Protein AF-A0A958RLT4-F1 (afdb_monomer_lite)

Foldseek 3Di:
DDPVVVVVVVVVVVVVVVVVVVPDDDPDFAAADADDVVLVVLVVVLVVCVVVVVLVVSLVSLVVSCVVRVRHPVVLVSLCSQLVSCVVVLVLVSNLVSLVSQVPDSYDDPCNVVSVVSNVVSVCSVPDDD

Sequence (130 aa):
MTLKGRLAIFTLICAVFALVASCTIAPKKKQPVKAAPSVQDSLAKVQIDIAAGAHDRAVGKLKKIVGDHPDTDVADDAYMMMGQIYFQKRDFRNSYESYMSVVNSDVFSPREADALLGAAKSLARTGSYD

Secondary structure (DSSP, 8-state):
--HHHHHHHHHHHHHHHHHHGGG-----PBPPBPPPHHHHHHHHHHHHHHHTT-HHHHHHHHHHHHHH-TTBHHHHHHHHHHHHHHHHTT-HHHHHHHHHHHHH-SB--TTHHHHHHHHHHHHHHHH---

Radius of gyration: 22.74 Å; chains: 1; bounding box: 47×35×72 Å

pLDDT: mean 85.42, std 16.89, range [41.03, 98.56]

Structure (mmCIF, N/CA/C/O backbone):
data_AF-A0A958RLT4-F1
#
_entry.id   AF-A0A958RLT4-F1
#
loop_
_atom_site.group_PDB
_atom_site.id
_atom_site.type_symbol
_atom_site.label_atom_id
_atom_site.label_alt_id
_atom_site.label_comp_id
_atom_site.label_asym_id
_atom_site.label_entity_id
_atom_site.label_seq_id
_atom_site.pdbx_PDB_ins_code
_atom_site.Cartn_x
_atom_site.Cartn_y
_atom_site.Cartn_z
_atom_site.occupancy
_atom_site.B_iso_or_equiv
_atom_site.auth_seq_id
_atom_site.auth_comp_id
_atom_site.auth_asym_id
_atom_site.auth_atom_id
_atom_site.pdbx_PDB_model_num
ATOM 1 N N . MET A 1 1 ? 26.459 -17.320 58.414 1.00 50.25 1 MET A N 1
ATOM 2 C CA . MET A 1 1 ? 25.558 -16.813 57.350 1.00 50.25 1 MET A CA 1
ATOM 3 C C . MET A 1 1 ? 24.421 -17.809 57.168 1.00 50.25 1 MET A C 1
ATOM 5 O O . MET A 1 1 ? 24.682 -18.967 56.877 1.00 50.25 1 MET A O 1
ATOM 9 N N . THR A 1 2 ? 23.190 -17.405 57.476 1.00 47.00 2 THR A N 1
ATOM 10 C CA . THR A 1 2 ? 22.047 -18.298 57.723 1.00 47.00 2 THR A CA 1
ATOM 11 C C . THR A 1 2 ? 21.448 -18.876 56.431 1.00 47.00 2 THR A C 1
ATOM 13 O O . THR A 1 2 ? 21.146 -18.155 55.483 1.00 47.00 2 THR A O 1
ATOM 16 N N . LEU A 1 3 ? 21.238 -20.199 56.416 1.00 51.91 3 LEU A N 1
ATOM 17 C CA . LEU A 1 3 ? 20.709 -21.005 55.300 1.00 51.91 3 LEU A CA 1
ATOM 18 C C . LEU A 1 3 ? 19.366 -20.479 54.738 1.00 51.91 3 LEU A C 1
ATOM 20 O O . LEU A 1 3 ? 19.101 -20.595 53.544 1.00 51.91 3 LEU A O 1
ATOM 24 N N . LYS A 1 4 ? 18.561 -19.815 55.583 1.00 53.56 4 LYS A N 1
ATOM 25 C CA . LYS A 1 4 ? 17.278 -19.179 55.223 1.00 53.56 4 LYS A CA 1
ATOM 26 C C . LYS A 1 4 ? 17.423 -17.998 54.250 1.00 53.56 4 LYS A C 1
ATOM 28 O O . LYS A 1 4 ? 16.549 -17.804 53.413 1.00 53.56 4 LYS A O 1
ATOM 33 N N . GLY A 1 5 ? 18.526 -17.245 54.310 1.00 53.88 5 GLY A N 1
ATOM 34 C CA . GLY A 1 5 ? 18.757 -16.103 53.414 1.00 53.88 5 GLY A CA 1
ATOM 35 C C . GLY A 1 5 ? 19.065 -16.523 51.974 1.00 53.88 5 GLY A C 1
ATOM 36 O O . GLY A 1 5 ? 18.617 -15.880 51.033 1.00 53.88 5 GLY A O 1
ATOM 37 N N . ARG A 1 6 ? 19.764 -17.651 51.787 1.00 56.69 6 ARG A N 1
ATOM 38 C CA . ARG A 1 6 ? 20.082 -18.195 50.454 1.00 56.69 6 ARG A CA 1
ATOM 39 C C . ARG A 1 6 ? 18.850 -18.761 49.745 1.00 56.69 6 ARG A C 1
ATOM 41 O O . ARG A 1 6 ? 18.725 -18.584 48.541 1.00 56.69 6 ARG A O 1
ATOM 48 N N . LEU A 1 7 ? 17.929 -19.376 50.490 1.00 56.50 7 LEU A N 1
ATOM 49 C CA . LEU A 1 7 ? 16.687 -19.923 49.936 1.00 56.50 7 LEU A CA 1
ATOM 50 C C . LEU A 1 7 ? 15.737 -18.810 49.461 1.00 56.50 7 LEU A C 1
ATOM 52 O O . LEU A 1 7 ? 15.198 -18.908 48.365 1.00 56.50 7 LEU A O 1
ATOM 56 N N . ALA A 1 8 ? 15.616 -17.720 50.232 1.00 58.09 8 ALA A N 1
ATOM 57 C CA . ALA A 1 8 ? 14.804 -16.556 49.865 1.00 58.09 8 ALA A CA 1
ATOM 58 C C . ALA A 1 8 ? 15.336 -15.824 48.615 1.00 58.09 8 ALA A C 1
ATOM 60 O O . ALA A 1 8 ? 14.560 -15.405 47.757 1.00 58.09 8 ALA A O 1
ATOM 61 N N . ILE A 1 9 ? 16.663 -15.716 48.478 1.00 59.69 9 ILE A N 1
ATOM 62 C CA . ILE A 1 9 ? 17.311 -15.111 47.303 1.00 59.69 9 ILE A CA 1
ATOM 63 C C . ILE A 1 9 ? 17.096 -15.979 46.053 1.00 59.69 9 ILE A C 1
ATOM 65 O O . ILE A 1 9 ? 16.766 -15.450 44.995 1.00 59.69 9 ILE A O 1
ATOM 69 N N . PHE A 1 10 ? 17.195 -17.308 46.169 1.00 59.50 10 PHE A N 1
ATOM 70 C CA . PHE A 1 10 ? 16.918 -18.223 45.055 1.00 59.50 10 PHE A CA 1
ATOM 71 C C . PHE A 1 10 ? 15.453 -18.177 44.599 1.00 59.50 10 PHE A C 1
ATOM 73 O O . PHE A 1 10 ? 15.189 -18.148 43.398 1.00 59.50 10 PHE A O 1
ATOM 80 N N . THR A 1 11 ? 14.495 -18.102 45.529 1.00 60.53 11 THR A N 1
ATOM 81 C CA . THR A 1 11 ? 13.070 -17.974 45.178 1.00 60.53 11 THR A CA 1
ATOM 82 C C . THR A 1 11 ? 12.750 -16.649 44.486 1.00 60.53 11 THR A C 1
ATOM 84 O O . THR A 1 11 ? 11.928 -16.620 43.574 1.00 60.53 11 THR A O 1
ATOM 87 N N . LEU A 1 12 ? 13.429 -15.563 44.868 1.00 58.66 12 LEU A N 1
ATOM 88 C CA . LEU A 1 12 ? 13.226 -14.242 44.271 1.00 58.66 12 LEU A CA 1
ATOM 89 C C . LEU A 1 12 ? 13.830 -14.162 42.857 1.00 58.66 12 LEU A C 1
ATOM 91 O O . LEU A 1 12 ? 13.221 -13.585 41.963 1.00 58.66 12 LEU A O 1
ATOM 95 N N . ILE A 1 13 ? 14.968 -14.823 42.619 1.00 60.38 13 ILE A N 1
ATOM 96 C CA . ILE A 1 13 ? 15.590 -14.935 41.289 1.00 60.38 13 ILE A CA 1
ATOM 97 C C . ILE A 1 13 ? 14.727 -15.778 40.335 1.00 60.38 13 ILE A C 1
ATOM 99 O O . ILE A 1 13 ? 14.517 -15.371 39.194 1.00 60.38 13 ILE A O 1
ATOM 103 N N . CYS A 1 14 ? 14.159 -16.901 40.791 1.00 56.12 14 CYS A N 1
ATOM 104 C CA . CYS A 1 14 ? 13.246 -17.711 39.973 1.00 56.12 14 CYS A CA 1
ATOM 105 C C . CYS A 1 14 ? 11.949 -16.965 39.611 1.00 56.12 14 CYS A C 1
ATOM 107 O O . CYS A 1 14 ? 11.471 -17.084 38.485 1.00 56.12 14 CYS A O 1
ATOM 109 N N . ALA A 1 15 ? 11.397 -16.167 40.533 1.00 57.62 15 ALA A N 1
ATOM 110 C CA . ALA A 1 15 ? 10.202 -15.360 40.277 1.00 57.62 15 ALA A CA 1
ATOM 111 C C . ALA A 1 15 ? 10.460 -14.236 39.258 1.00 57.62 15 ALA A C 1
ATOM 113 O O . ALA A 1 15 ? 9.612 -13.961 38.411 1.00 57.62 15 ALA A O 1
ATOM 114 N N . VAL A 1 16 ? 11.652 -13.630 39.283 1.00 57.19 16 VAL A N 1
ATOM 115 C CA . VAL A 1 16 ? 12.068 -12.645 38.272 1.00 57.19 16 VAL A CA 1
ATOM 116 C C . VAL A 1 16 ? 12.296 -13.316 36.913 1.00 57.19 16 VAL A C 1
ATOM 118 O O . VAL A 1 16 ? 11.869 -12.776 35.898 1.00 57.19 16 VAL A O 1
ATOM 121 N N . PHE A 1 17 ? 12.878 -14.520 36.873 1.00 56.50 17 PHE A N 1
ATOM 122 C CA . PHE A 1 17 ? 13.093 -15.275 35.629 1.00 56.50 17 PHE A CA 1
ATOM 123 C C . PHE A 1 17 ? 11.777 -15.733 34.966 1.00 56.50 17 PHE A C 1
ATOM 125 O O . PHE A 1 17 ? 11.690 -15.812 33.743 1.00 56.50 17 PHE A O 1
ATOM 132 N N . ALA A 1 18 ? 10.729 -15.973 35.760 1.00 55.81 18 ALA A N 1
ATOM 133 C CA . ALA A 1 18 ? 9.393 -16.298 35.257 1.00 55.81 18 ALA A CA 1
ATOM 134 C C . ALA A 1 18 ? 8.674 -15.092 34.615 1.00 55.81 18 ALA A C 1
ATOM 136 O O . ALA A 1 18 ? 7.877 -15.278 33.699 1.00 55.81 18 ALA A O 1
ATOM 137 N N . LEU A 1 19 ? 8.973 -13.859 35.043 1.00 53.91 19 LEU A N 1
ATOM 138 C CA . LEU A 1 19 ? 8.368 -12.637 34.490 1.00 53.91 19 LEU A CA 1
ATOM 139 C C . LEU A 1 19 ? 8.951 -12.232 33.125 1.00 53.91 19 LEU A C 1
ATOM 141 O O . LEU A 1 19 ? 8.231 -11.676 32.300 1.00 53.91 19 LEU A O 1
ATOM 145 N N . VAL A 1 20 ? 10.223 -12.541 32.849 1.00 55.78 20 VAL A N 1
ATOM 146 C CA . VAL A 1 20 ? 10.859 -12.271 31.538 1.00 55.78 20 VAL A CA 1
ATOM 147 C C . VAL A 1 20 ? 10.511 -13.306 30.458 1.00 55.78 20 VAL A C 1
ATOM 149 O O . VAL A 1 20 ? 10.736 -13.048 29.277 1.00 55.78 20 VAL A O 1
ATOM 152 N N . ALA A 1 21 ? 9.927 -14.451 30.826 1.00 51.38 21 ALA A N 1
ATOM 153 C CA . ALA A 1 21 ? 9.555 -15.512 29.884 1.00 51.38 21 ALA A CA 1
ATOM 154 C C . A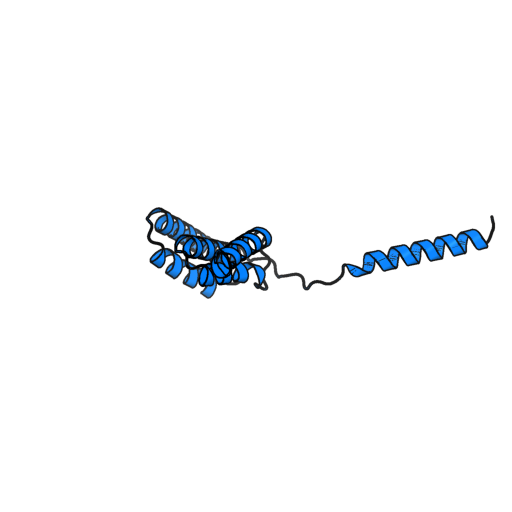LA A 1 21 ? 8.267 -15.217 29.082 1.00 51.38 21 ALA A C 1
ATOM 156 O O . ALA A 1 21 ? 8.028 -15.847 28.052 1.00 51.38 21 ALA A O 1
ATOM 157 N N . SER A 1 22 ? 7.458 -14.237 29.503 1.00 51.12 22 SER A N 1
ATOM 158 C CA . SER A 1 22 ? 6.172 -13.907 28.862 1.00 51.12 22 SER A CA 1
ATOM 159 C C . SER A 1 22 ? 6.285 -13.146 27.531 1.00 51.12 22 SER A C 1
ATOM 161 O O . SER A 1 22 ? 5.266 -12.888 26.898 1.00 51.12 22 SER A O 1
ATOM 163 N N . CYS A 1 23 ? 7.493 -12.806 27.068 1.00 49.06 23 CYS A N 1
ATOM 164 C CA . CYS A 1 23 ? 7.703 -12.082 25.804 1.00 49.06 23 CYS A CA 1
ATOM 165 C C . CYS A 1 23 ? 8.196 -12.967 24.641 1.00 49.06 23 CYS A C 1
ATOM 167 O O . CYS A 1 23 ? 8.780 -12.461 23.684 1.00 49.06 23 CYS A O 1
ATOM 169 N N . THR A 1 24 ? 8.001 -14.286 24.691 1.00 62.16 24 THR A N 1
ATOM 170 C CA . THR A 1 24 ? 8.511 -15.211 23.660 1.00 62.16 24 THR A CA 1
ATOM 171 C C . THR A 1 24 ? 7.358 -16.133 23.245 1.00 62.16 24 THR A C 1
ATOM 173 O O . THR A 1 24 ? 6.788 -16.792 24.098 1.00 62.16 24 THR A O 1
ATOM 176 N N . ILE A 1 25 ? 6.854 -16.196 22.010 1.00 57.12 25 ILE A N 1
ATOM 177 C CA . ILE A 1 25 ? 7.478 -16.192 20.684 1.00 57.12 25 ILE A CA 1
ATOM 178 C C . ILE A 1 25 ? 6.434 -15.629 19.697 1.00 57.12 25 ILE A C 1
ATOM 180 O O . ILE A 1 25 ? 5.471 -16.317 19.366 1.00 57.12 25 ILE A O 1
ATOM 184 N N . ALA A 1 26 ? 6.594 -14.396 19.211 1.00 60.72 26 ALA A N 1
ATOM 185 C CA . ALA A 1 26 ? 5.918 -14.007 17.972 1.00 60.72 26 ALA A CA 1
ATOM 186 C C . ALA A 1 26 ? 6.656 -14.690 16.803 1.00 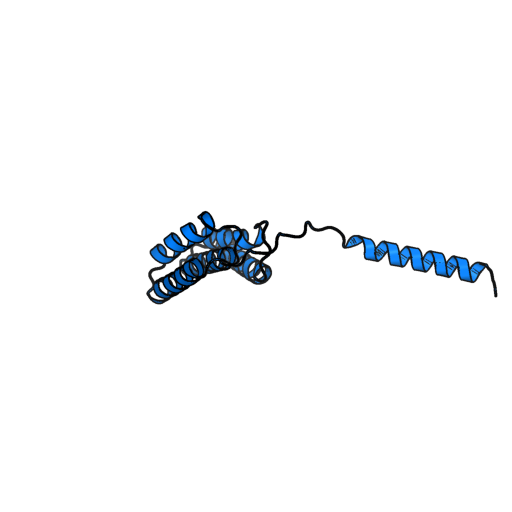60.72 26 ALA A C 1
ATOM 188 O O . ALA A 1 26 ? 7.895 -14.712 16.827 1.00 60.72 26 ALA A O 1
ATOM 189 N N . PRO A 1 27 ? 5.964 -15.262 15.798 1.00 64.81 27 PRO A N 1
ATOM 190 C CA . PRO A 1 27 ? 6.640 -15.776 14.612 1.00 64.81 27 PRO A CA 1
ATOM 191 C C . PRO A 1 27 ? 7.432 -14.628 13.975 1.00 64.81 27 PRO A C 1
ATOM 193 O O . PRO A 1 27 ? 6.870 -13.599 13.604 1.00 64.81 27 PRO A O 1
ATOM 196 N N . LYS A 1 28 ? 8.762 -14.764 13.905 1.00 73.12 28 LYS A N 1
ATOM 197 C CA . LYS A 1 28 ? 9.616 -13.751 13.278 1.00 73.12 28 LYS A CA 1
ATOM 198 C C . LYS A 1 28 ? 9.337 -13.759 11.774 1.00 73.12 28 LYS A C 1
ATOM 200 O O . LYS A 1 28 ? 9.606 -14.764 11.118 1.00 73.12 28 LYS A O 1
ATOM 205 N N . LYS A 1 29 ? 8.805 -12.653 11.248 1.00 86.75 29 LYS A N 1
ATOM 206 C CA . LYS A 1 29 ? 8.616 -12.437 9.807 1.00 86.75 29 LYS A CA 1
ATOM 207 C C . LYS A 1 29 ? 9.934 -12.602 9.042 1.00 86.75 29 LYS A C 1
ATOM 209 O O . LYS A 1 29 ? 11.014 -12.350 9.585 1.00 86.75 29 LYS A O 1
ATOM 214 N N . LYS A 1 30 ? 9.845 -13.028 7.781 1.00 89.44 30 LYS A N 1
ATOM 215 C CA . LYS A 1 30 ? 11.004 -13.184 6.890 1.00 89.44 30 LYS A CA 1
ATOM 216 C C . LYS A 1 30 ? 11.603 -11.816 6.574 1.00 89.44 30 LYS A C 1
ATOM 218 O O . LYS A 1 30 ? 10.874 -10.841 6.457 1.00 89.44 30 LYS A O 1
ATOM 223 N N . GLN A 1 31 ? 12.920 -11.737 6.420 1.00 88.69 31 GLN A N 1
ATOM 224 C CA . GLN A 1 31 ? 13.555 -10.496 5.970 1.00 88.69 31 GLN A CA 1
ATOM 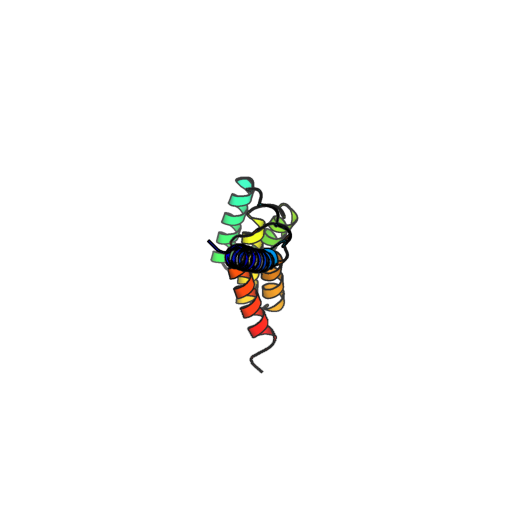225 C C . GLN A 1 31 ? 13.242 -10.256 4.483 1.00 88.69 31 GLN A C 1
ATOM 227 O O . GLN A 1 31 ? 13.222 -11.232 3.727 1.00 88.69 31 GLN A O 1
ATOM 232 N N . PRO A 1 32 ? 13.013 -9.002 4.059 1.00 88.69 32 PRO A N 1
ATOM 233 C CA . PRO A 1 32 ? 12.743 -8.687 2.663 1.00 88.69 32 PRO A CA 1
ATOM 234 C C . PRO A 1 32 ? 13.977 -8.935 1.795 1.00 88.69 32 PRO A C 1
ATOM 236 O O . PRO A 1 32 ? 15.109 -8.619 2.177 1.00 88.69 32 PRO A O 1
ATOM 239 N N . VAL A 1 33 ? 13.758 -9.486 0.602 1.00 90.56 33 VAL A N 1
ATOM 240 C CA . VAL A 1 33 ? 14.808 -9.626 -0.411 1.00 90.56 33 VAL A CA 1
ATOM 241 C C . VAL A 1 33 ? 14.960 -8.295 -1.139 1.00 90.56 33 VAL A C 1
ATOM 243 O O . VAL A 1 33 ? 13.982 -7.708 -1.589 1.00 90.56 33 VAL A O 1
ATOM 246 N N . LYS A 1 34 ? 16.189 -7.801 -1.295 1.00 89.50 34 LYS A N 1
ATOM 247 C CA . LYS A 1 34 ? 16.411 -6.587 -2.084 1.00 89.50 34 LYS A CA 1
ATOM 248 C C . LYS A 1 34 ? 16.028 -6.842 -3.542 1.00 89.50 34 LYS A C 1
ATOM 250 O O . LYS A 1 34 ? 16.595 -7.734 -4.176 1.00 89.50 34 LYS A O 1
ATOM 255 N N . ALA A 1 35 ? 15.093 -6.065 -4.076 1.00 88.19 35 ALA A N 1
ATOM 256 C CA . ALA A 1 35 ? 14.652 -6.211 -5.452 1.00 88.19 35 ALA A CA 1
ATOM 257 C C . ALA A 1 35 ? 15.780 -5.897 -6.447 1.00 88.19 35 ALA A C 1
ATOM 259 O O . ALA A 1 35 ? 16.687 -5.104 -6.174 1.00 88.19 35 ALA A O 1
ATOM 260 N N . ALA A 1 36 ? 15.708 -6.499 -7.638 1.00 89.31 36 ALA A N 1
ATOM 261 C CA . ALA A 1 36 ? 16.640 -6.186 -8.715 1.00 89.31 36 ALA A CA 1
ATOM 262 C C . ALA A 1 36 ? 16.558 -4.689 -9.092 1.00 89.31 36 ALA A C 1
ATOM 264 O O . ALA A 1 36 ? 15.462 -4.118 -9.057 1.00 89.31 36 ALA A O 1
ATOM 265 N N . PRO A 1 37 ? 17.666 -4.053 -9.526 1.00 88.25 37 PRO A N 1
ATOM 266 C CA . PRO A 1 37 ? 17.670 -2.632 -9.888 1.00 88.25 37 PRO A CA 1
ATOM 267 C C . PRO A 1 37 ? 16.580 -2.248 -10.901 1.00 88.25 37 PRO A C 1
ATOM 269 O O . PRO A 1 37 ? 15.938 -1.214 -10.761 1.00 88.25 37 PRO A O 1
ATOM 272 N N . SER A 1 38 ? 16.267 -3.133 -11.853 1.00 87.31 38 SER A N 1
ATOM 273 C CA . SER A 1 38 ? 15.199 -2.926 -12.842 1.00 87.31 38 SER A CA 1
ATOM 274 C C . SER A 1 38 ? 13.799 -2.762 -12.231 1.00 87.31 38 SER A C 1
ATOM 276 O O . SER A 1 38 ? 12.931 -2.095 -12.801 1.00 87.31 38 SER A O 1
ATOM 278 N N . VAL A 1 39 ? 13.550 -3.384 -11.076 1.00 89.44 39 VAL A N 1
ATOM 279 C CA . VAL A 1 39 ? 12.281 -3.269 -10.346 1.00 89.44 39 VAL A CA 1
ATOM 280 C C . VAL A 1 39 ? 12.249 -1.959 -9.558 1.00 89.44 39 VAL A C 1
ATOM 282 O O . VAL A 1 39 ? 11.235 -1.260 -9.569 1.00 89.44 39 VAL A O 1
ATOM 285 N N . GLN A 1 40 ? 13.378 -1.560 -8.969 1.00 87.81 40 GLN A N 1
ATOM 286 C CA . GLN A 1 40 ? 13.526 -0.254 -8.317 1.00 87.81 40 GLN A CA 1
ATOM 287 C C . GLN A 1 40 ? 13.327 0.899 -9.321 1.00 87.81 40 GLN A C 1
ATOM 289 O O . GLN A 1 40 ? 12.588 1.845 -9.043 1.00 87.81 40 GLN A O 1
ATOM 294 N N . ASP A 1 41 ? 13.853 0.770 -10.544 1.00 89.56 41 ASP A N 1
ATOM 295 C CA . ASP A 1 41 ? 13.604 1.714 -11.647 1.00 89.56 41 ASP A CA 1
ATOM 296 C C . ASP A 1 41 ? 12.117 1.794 -12.023 1.00 89.56 41 ASP A C 1
ATOM 298 O O . ASP A 1 41 ? 11.602 2.838 -12.441 1.00 89.56 41 ASP A O 1
ATOM 302 N N . SER A 1 42 ? 11.397 0.680 -11.882 1.00 90.56 42 SER A N 1
ATOM 303 C CA . SER A 1 42 ? 9.959 0.637 -12.135 1.00 90.56 42 SER A CA 1
ATOM 304 C C . SER A 1 42 ? 9.185 1.434 -11.082 1.00 90.56 42 SER A C 1
ATOM 306 O O . SER A 1 42 ? 8.258 2.154 -11.457 1.00 90.56 42 SER A O 1
ATOM 308 N N . LEU A 1 43 ? 9.604 1.414 -9.810 1.00 90.44 43 LEU A N 1
ATOM 309 C CA . LEU A 1 43 ? 9.049 2.298 -8.776 1.00 90.44 43 LEU A CA 1
ATOM 310 C C . LEU A 1 43 ? 9.327 3.779 -9.058 1.00 90.44 43 LEU A C 1
ATOM 312 O O . LEU A 1 43 ? 8.423 4.601 -8.901 1.00 90.44 43 LEU A O 1
ATOM 316 N N . ALA A 1 44 ? 10.519 4.134 -9.546 1.00 91.25 44 ALA A N 1
ATOM 317 C CA . ALA A 1 44 ? 10.819 5.518 -9.923 1.00 91.25 44 ALA A CA 1
ATOM 318 C C . ALA A 1 44 ? 9.847 6.033 -11.004 1.00 91.25 44 ALA A C 1
ATOM 320 O O . ALA A 1 44 ? 9.311 7.137 -10.905 1.00 91.25 44 ALA A O 1
ATOM 321 N N . LYS A 1 45 ? 9.517 5.200 -12.000 1.00 92.75 45 LYS A N 1
ATOM 322 C CA . LYS A 1 45 ? 8.496 5.532 -13.013 1.00 92.75 45 LYS A CA 1
ATOM 323 C C . LYS A 1 45 ? 7.100 5.700 -12.412 1.00 92.75 45 LYS A C 1
ATOM 325 O O . LYS A 1 45 ? 6.339 6.539 -12.889 1.00 92.75 45 LYS A O 1
ATOM 330 N N . VAL A 1 46 ? 6.747 4.916 -11.392 1.00 95.56 46 VAL A N 1
ATOM 331 C CA . VAL A 1 46 ? 5.471 5.081 -10.679 1.00 95.56 46 VAL A CA 1
ATOM 332 C C . VAL A 1 46 ? 5.420 6.432 -9.970 1.00 95.56 46 VAL A C 1
ATOM 334 O O . VAL A 1 46 ? 4.399 7.108 -10.046 1.00 95.56 46 VAL A O 1
ATOM 337 N N . GLN A 1 47 ? 6.504 6.860 -9.324 1.00 93.19 47 GLN A N 1
ATOM 338 C CA . GLN A 1 47 ? 6.554 8.167 -8.658 1.00 93.19 47 GLN A CA 1
ATOM 339 C C . GLN A 1 47 ? 6.331 9.321 -9.645 1.00 93.19 47 GLN A C 1
ATOM 341 O O . GLN A 1 47 ? 5.624 10.272 -9.319 1.00 93.19 47 GLN A O 1
ATOM 346 N N . ILE A 1 48 ? 6.850 9.203 -10.873 1.00 94.69 48 ILE A N 1
ATOM 347 C CA . ILE A 1 48 ? 6.583 10.164 -11.955 1.00 94.69 48 ILE A CA 1
ATOM 348 C C . ILE A 1 48 ? 5.093 10.180 -12.320 1.00 94.69 48 ILE A C 1
ATOM 350 O O . ILE A 1 48 ? 4.508 11.254 -12.440 1.00 94.69 48 ILE A O 1
ATOM 354 N N . ASP A 1 49 ? 4.454 9.011 -12.459 1.00 94.31 49 ASP A N 1
ATOM 355 C CA . ASP A 1 49 ? 3.009 8.941 -12.720 1.00 94.31 49 ASP A CA 1
ATOM 356 C C . ASP A 1 49 ? 2.191 9.570 -11.581 1.00 94.31 49 ASP A C 1
ATOM 358 O O . ASP A 1 49 ? 1.223 10.277 -11.853 1.00 94.31 49 ASP A O 1
ATOM 362 N N . ILE A 1 50 ? 2.582 9.361 -10.319 1.00 95.06 50 ILE A N 1
ATOM 363 C CA . ILE A 1 50 ? 1.927 9.986 -9.159 1.00 95.06 50 ILE A CA 1
ATOM 364 C C . ILE A 1 50 ? 2.089 11.507 -9.206 1.00 95.06 50 ILE A C 1
ATOM 366 O O . ILE A 1 50 ? 1.103 12.224 -9.063 1.00 95.06 50 ILE A O 1
ATOM 370 N N . ALA A 1 51 ? 3.301 12.007 -9.459 1.00 94.38 51 ALA A N 1
ATOM 371 C CA . ALA A 1 51 ? 3.563 13.442 -9.575 1.00 94.38 51 ALA A CA 1
ATOM 372 C C . ALA A 1 51 ? 2.780 14.088 -10.733 1.00 94.38 51 ALA A C 1
ATOM 374 O O . ALA A 1 51 ? 2.362 15.239 -10.635 1.00 94.38 51 ALA A O 1
ATOM 375 N N . ALA A 1 52 ? 2.532 13.334 -11.806 1.00 94.56 52 ALA A N 1
ATOM 376 C CA . ALA A 1 52 ? 1.700 13.746 -12.933 1.00 94.56 52 ALA A CA 1
ATOM 377 C C . ALA A 1 52 ? 0.182 13.596 -12.682 1.00 94.56 52 ALA A C 1
ATOM 379 O O . ALA A 1 52 ? -0.610 13.835 -13.593 1.00 94.56 52 ALA A O 1
ATOM 380 N N . GLY A 1 53 ? -0.245 13.157 -11.490 1.00 94.12 53 GLY A N 1
ATOM 381 C CA . GLY A 1 53 ? -1.653 12.923 -11.144 1.00 94.12 53 GLY A CA 1
ATOM 382 C C . GLY A 1 53 ? -2.270 11.682 -11.800 1.00 94.12 53 GLY A C 1
ATOM 383 O O . GLY A 1 53 ? -3.474 11.446 -11.699 1.00 94.12 53 GLY A O 1
ATOM 384 N N . ALA A 1 54 ? -1.467 10.847 -12.460 1.00 95.44 54 ALA A N 1
ATOM 385 C CA . ALA A 1 54 ? -1.906 9.643 -13.153 1.00 95.44 54 ALA A CA 1
ATOM 386 C C . ALA A 1 54 ? -2.077 8.451 -12.198 1.00 95.44 54 ALA A C 1
ATOM 388 O O . ALA A 1 54 ? -1.497 7.377 -12.383 1.00 95.44 54 ALA A O 1
ATOM 389 N N . HIS A 1 55 ? -2.904 8.647 -11.174 1.00 95.12 55 HIS A N 1
ATOM 390 C CA . HIS A 1 55 ? -3.085 7.725 -10.056 1.00 95.12 55 HIS A CA 1
ATOM 391 C C . HIS A 1 55 ? -3.523 6.320 -10.489 1.00 95.12 55 HIS A C 1
ATOM 393 O O . HIS A 1 55 ? -3.006 5.337 -9.968 1.00 95.12 55 HIS A O 1
ATOM 399 N N . ASP A 1 56 ? -4.408 6.195 -11.479 1.00 95.25 56 ASP A N 1
ATOM 400 C CA . ASP A 1 56 ? -4.891 4.879 -11.922 1.00 95.25 56 ASP A CA 1
ATOM 401 C C . ASP A 1 56 ? -3.801 4.076 -12.645 1.00 95.25 56 ASP A C 1
ATOM 403 O O . ASP A 1 56 ? -3.660 2.870 -12.427 1.00 95.25 56 ASP A O 1
ATOM 407 N N . ARG A 1 57 ? -2.964 4.750 -13.448 1.00 96.00 57 ARG A N 1
ATOM 408 C CA . ARG A 1 57 ? -1.798 4.116 -14.083 1.00 96.00 57 ARG A CA 1
ATOM 409 C C . ARG A 1 57 ? -0.763 3.704 -13.044 1.00 96.00 57 ARG A C 1
ATOM 411 O O . ARG A 1 57 ? -0.242 2.592 -13.122 1.00 96.00 57 ARG A O 1
ATOM 418 N N . ALA A 1 58 ? -0.495 4.579 -12.073 1.00 97.44 58 ALA A N 1
ATOM 419 C CA . ALA A 1 58 ? 0.403 4.291 -10.963 1.00 97.44 58 ALA A CA 1
ATOM 420 C C . ALA A 1 58 ? -0.065 3.047 -10.192 1.00 97.44 58 ALA A C 1
ATOM 422 O O . ALA A 1 58 ? 0.698 2.097 -10.052 1.00 97.44 58 ALA A O 1
ATOM 423 N N . VAL A 1 59 ? -1.340 2.991 -9.793 1.00 98.00 59 VAL A N 1
ATOM 424 C CA . VAL A 1 59 ? -1.925 1.834 -9.098 1.00 98.00 59 VAL A CA 1
ATOM 425 C C . VAL A 1 59 ? -1.820 0.555 -9.930 1.00 98.00 59 VAL A C 1
ATOM 427 O O . VAL A 1 59 ? -1.465 -0.488 -9.386 1.00 98.00 59 VAL A O 1
ATOM 430 N N . GLY A 1 60 ? -2.078 0.607 -11.240 1.00 97.44 60 GLY A N 1
ATOM 431 C CA . GLY A 1 60 ? -1.929 -0.561 -12.116 1.00 97.44 60 GLY A CA 1
ATOM 432 C C . GLY A 1 60 ? -0.502 -1.122 -12.127 1.00 97.44 60 GLY A C 1
ATOM 433 O O . GLY A 1 60 ? -0.308 -2.333 -12.017 1.00 97.44 60 GLY A O 1
ATOM 434 N N . LYS A 1 61 ? 0.506 -0.245 -12.191 1.00 97.00 61 LYS A N 1
ATOM 435 C CA . LYS A 1 61 ? 1.922 -0.635 -12.108 1.00 97.00 61 LYS A CA 1
ATOM 436 C C . LYS A 1 61 ? 2.289 -1.185 -10.729 1.00 97.00 61 LYS A C 1
ATOM 438 O O . LYS A 1 61 ? 2.970 -2.201 -10.654 1.00 97.00 61 LYS A O 1
ATOM 443 N N . LEU A 1 62 ? 1.810 -0.558 -9.656 1.00 98.00 62 LEU A N 1
ATOM 444 C CA . LEU A 1 62 ? 2.052 -1.002 -8.280 1.00 98.00 62 LEU A CA 1
ATOM 445 C C . LEU A 1 62 ? 1.465 -2.392 -8.011 1.00 98.00 62 LEU A C 1
ATOM 447 O O . LEU A 1 62 ? 2.156 -3.245 -7.464 1.00 98.00 62 LEU A O 1
ATOM 451 N N . LYS A 1 63 ? 0.238 -2.659 -8.482 1.00 97.56 63 LYS A N 1
ATOM 452 C CA . LYS A 1 63 ? -0.387 -3.991 -8.408 1.00 97.56 63 LYS A CA 1
ATOM 453 C C . LYS A 1 63 ? 0.451 -5.061 -9.102 1.00 97.56 63 LYS A C 1
ATOM 455 O O . LYS A 1 63 ? 0.560 -6.174 -8.599 1.00 97.56 63 LYS A O 1
ATOM 460 N N . LYS A 1 64 ? 1.057 -4.722 -10.242 1.00 96.69 64 LYS A N 1
ATOM 461 C CA . LYS A 1 64 ? 1.966 -5.631 -10.941 1.00 96.69 64 LYS A CA 1
ATOM 462 C C . LYS A 1 64 ? 3.230 -5.906 -10.120 1.00 96.69 64 LYS A C 1
ATOM 464 O O . LYS A 1 64 ? 3.608 -7.059 -9.987 1.00 96.69 64 LYS A O 1
ATOM 469 N N . ILE A 1 65 ? 3.831 -4.877 -9.517 1.00 95.25 65 ILE A N 1
ATOM 470 C CA . ILE A 1 65 ? 5.030 -5.030 -8.673 1.00 95.25 65 ILE A CA 1
ATOM 471 C C . ILE A 1 65 ? 4.767 -5.989 -7.509 1.00 95.25 65 ILE A C 1
ATOM 473 O O . ILE A 1 65 ? 5.544 -6.915 -7.309 1.00 95.25 65 ILE A O 1
ATOM 477 N N . VAL A 1 66 ? 3.667 -5.813 -6.773 1.00 95.81 66 VAL A N 1
ATOM 478 C CA . VAL A 1 66 ? 3.365 -6.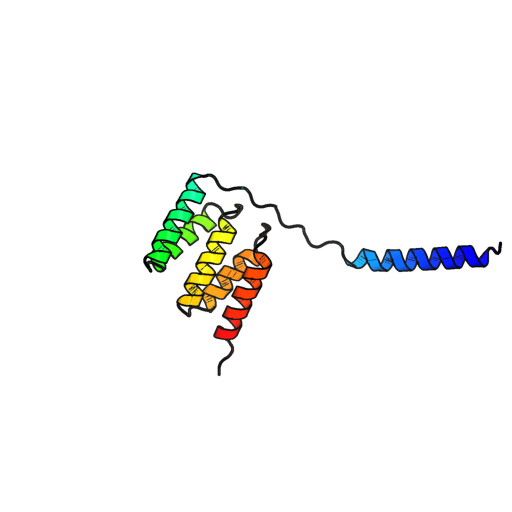686 -5.622 1.00 95.81 66 VAL A CA 1
ATOM 479 C C . VAL A 1 66 ? 2.949 -8.100 -6.033 1.00 95.81 66 VAL A C 1
ATOM 481 O O . VAL A 1 66 ? 3.112 -9.025 -5.246 1.00 95.81 66 VAL A O 1
ATOM 484 N N . GLY A 1 67 ? 2.431 -8.282 -7.252 1.00 95.69 67 GLY A N 1
ATOM 485 C CA . GLY A 1 67 ? 2.127 -9.602 -7.807 1.00 95.69 67 GLY A CA 1
ATOM 486 C C . GLY A 1 67 ? 3.372 -10.355 -8.280 1.00 95.69 67 GLY A C 1
ATOM 487 O O . GLY A 1 67 ? 3.496 -11.550 -8.025 1.00 95.69 67 GLY A O 1
ATOM 488 N N . ASP A 1 68 ? 4.302 -9.652 -8.930 1.00 95.06 68 ASP A N 1
ATOM 489 C CA . ASP A 1 68 ? 5.516 -10.239 -9.506 1.00 95.06 68 ASP A CA 1
ATOM 490 C C . ASP A 1 68 ? 6.640 -10.401 -8.458 1.00 95.06 68 ASP A C 1
ATOM 492 O O . ASP A 1 68 ? 7.482 -11.293 -8.585 1.00 95.06 68 ASP A O 1
ATOM 496 N N . HIS A 1 69 ? 6.669 -9.548 -7.424 1.00 94.31 69 HIS A N 1
ATOM 497 C CA . HIS A 1 69 ? 7.761 -9.453 -6.441 1.00 94.31 69 HIS A CA 1
ATOM 498 C C . HIS A 1 69 ? 7.280 -9.312 -4.976 1.00 94.31 69 HIS A C 1
ATOM 500 O O . HIS A 1 69 ? 7.721 -8.395 -4.276 1.00 94.31 69 HIS A O 1
ATOM 506 N N . PRO A 1 70 ? 6.391 -10.193 -4.475 1.00 94.25 70 PRO A N 1
ATOM 507 C CA . PRO A 1 70 ? 5.750 -10.045 -3.161 1.00 94.25 70 PRO A CA 1
ATOM 508 C C . PRO A 1 70 ? 6.704 -10.152 -1.961 1.00 94.25 70 PRO A C 1
ATOM 510 O O . PRO A 1 70 ? 6.373 -9.687 -0.873 1.00 94.25 70 PRO A O 1
ATOM 513 N N . ASP A 1 71 ? 7.867 -10.781 -2.133 1.00 92.81 71 ASP A N 1
ATOM 514 C CA . ASP A 1 71 ? 8.843 -11.070 -1.078 1.00 92.81 71 ASP A CA 1
ATOM 515 C C . ASP A 1 71 ? 9.977 -10.040 -0.968 1.00 92.81 71 ASP A C 1
ATOM 517 O O . ASP A 1 71 ? 10.925 -10.207 -0.190 1.00 92.81 71 ASP A O 1
ATOM 521 N N . THR A 1 72 ? 9.878 -8.964 -1.747 1.00 93.31 72 THR A N 1
ATOM 522 C CA . THR A 1 72 ? 10.944 -7.978 -1.889 1.00 93.31 72 THR A CA 1
ATOM 523 C C . THR A 1 72 ? 10.699 -6.691 -1.109 1.00 93.31 72 THR A C 1
ATOM 525 O O . THR A 1 72 ? 9.569 -6.355 -0.759 1.00 93.31 72 THR A O 1
ATOM 528 N N . ASP A 1 73 ? 11.772 -5.930 -0.900 1.00 89.19 73 ASP A N 1
ATOM 529 C CA . ASP A 1 73 ? 11.755 -4.589 -0.301 1.00 89.19 73 ASP A CA 1
ATOM 530 C C . ASP A 1 73 ? 10.991 -3.533 -1.118 1.00 89.19 73 ASP A C 1
ATOM 532 O O . ASP A 1 73 ? 10.839 -2.412 -0.658 1.00 89.19 73 ASP A O 1
ATOM 536 N N . VAL A 1 74 ? 10.514 -3.857 -2.325 1.00 93.81 74 VAL A N 1
ATOM 537 C CA . VAL A 1 74 ? 9.644 -2.958 -3.100 1.00 93.81 74 VAL A CA 1
ATOM 538 C C . VAL A 1 74 ? 8.160 -3.246 -2.895 1.00 93.81 74 VAL A C 1
ATOM 540 O O . VAL A 1 74 ? 7.321 -2.433 -3.286 1.00 93.81 74 VAL A O 1
ATOM 543 N N . ALA A 1 75 ? 7.810 -4.404 -2.327 1.00 94.94 75 ALA A N 1
ATOM 544 C CA . ALA A 1 75 ? 6.419 -4.787 -2.124 1.00 94.94 75 ALA A CA 1
ATOM 545 C C . ALA A 1 75 ? 5.753 -3.895 -1.070 1.00 94.94 75 ALA A C 1
ATOM 547 O O . ALA A 1 75 ? 4.627 -3.437 -1.273 1.00 94.94 75 ALA A O 1
ATOM 548 N N . ASP A 1 76 ? 6.450 -3.599 0.030 1.00 95.50 76 ASP A N 1
ATOM 549 C CA . ASP A 1 76 ? 5.937 -2.705 1.068 1.00 95.50 76 ASP A CA 1
ATOM 550 C C . ASP A 1 76 ? 5.825 -1.258 0.566 1.00 95.50 76 ASP A C 1
ATOM 552 O O . ASP A 1 76 ? 4.778 -0.638 0.746 1.00 95.50 76 ASP A O 1
ATOM 556 N N . ASP A 1 77 ? 6.829 -0.747 -0.151 1.00 95.44 77 ASP A N 1
ATOM 557 C CA . ASP A 1 77 ? 6.795 0.555 -0.818 1.00 95.44 77 ASP A CA 1
ATOM 558 C C . ASP A 1 77 ? 5.586 0.659 -1.759 1.00 95.44 77 ASP A C 1
ATOM 560 O O . ASP A 1 77 ? 4.840 1.644 -1.726 1.00 95.44 77 ASP A O 1
ATOM 564 N N . ALA A 1 78 ? 5.336 -0.382 -2.556 1.00 97.62 78 ALA A N 1
ATOM 565 C CA . ALA A 1 78 ? 4.214 -0.411 -3.478 1.00 97.62 78 ALA A CA 1
ATOM 566 C C . ALA A 1 78 ? 2.856 -0.370 -2.760 1.00 97.62 78 ALA A C 1
ATOM 568 O O . ALA A 1 78 ? 1.987 0.424 -3.136 1.00 97.62 78 ALA A O 1
ATOM 569 N N . TYR A 1 79 ? 2.679 -1.161 -1.699 1.00 98.25 79 TYR A N 1
ATOM 570 C CA . TYR A 1 79 ? 1.465 -1.129 -0.883 1.00 98.25 79 TYR A CA 1
ATOM 571 C C . TYR A 1 79 ? 1.274 0.209 -0.159 1.00 98.25 79 TYR A C 1
ATOM 573 O O . TYR A 1 79 ? 0.156 0.728 -0.121 1.00 98.25 79 TYR A O 1
ATOM 581 N N . MET A 1 80 ? 2.348 0.817 0.351 1.00 98.25 80 MET A N 1
ATOM 582 C CA . MET A 1 80 ? 2.304 2.137 0.988 1.00 98.25 80 MET A CA 1
ATOM 583 C C . MET A 1 80 ? 1.865 3.225 0.003 1.00 98.25 80 MET A C 1
ATOM 585 O O . MET A 1 80 ? 0.991 4.038 0.319 1.00 98.25 80 MET A O 1
ATOM 589 N N . MET A 1 81 ? 2.421 3.213 -1.212 1.00 97.94 81 MET A N 1
ATOM 590 C CA . MET A 1 81 ? 2.050 4.143 -2.281 1.00 97.94 81 MET A CA 1
ATOM 591 C C . MET A 1 81 ? 0.598 3.936 -2.726 1.00 97.94 81 MET A C 1
ATOM 593 O O . MET A 1 81 ? -0.137 4.912 -2.872 1.00 97.94 81 MET A O 1
ATOM 597 N N . MET A 1 82 ? 0.145 2.685 -2.882 1.00 98.56 82 MET A N 1
ATOM 598 C CA . MET A 1 82 ? -1.263 2.382 -3.168 1.00 98.56 82 MET A CA 1
ATOM 599 C C . MET A 1 82 ? -2.181 2.906 -2.062 1.00 98.56 82 MET A C 1
ATOM 601 O O . MET A 1 82 ? -3.156 3.597 -2.359 1.00 98.56 82 MET A O 1
ATOM 605 N N . GLY A 1 83 ? -1.841 2.648 -0.796 1.00 98.19 83 GLY A N 1
ATOM 606 C CA . GLY A 1 83 ? -2.581 3.137 0.366 1.00 98.19 83 GLY A CA 1
ATOM 607 C C . GLY A 1 83 ? -2.746 4.652 0.342 1.00 98.19 83 GLY A C 1
ATOM 608 O O . GLY A 1 83 ? -3.865 5.149 0.485 1.00 98.19 83 GLY A O 1
ATOM 609 N N . GLN A 1 84 ? -1.666 5.384 0.061 1.00 98.25 84 GLN A N 1
ATOM 610 C CA . GLN A 1 84 ? -1.690 6.842 -0.037 1.00 98.25 84 GLN A CA 1
ATOM 611 C C . GLN A 1 84 ? -2.544 7.335 -1.212 1.00 98.25 84 GLN A C 1
ATOM 613 O O . GLN A 1 84 ? -3.346 8.254 -1.034 1.00 98.25 84 GLN A O 1
ATOM 61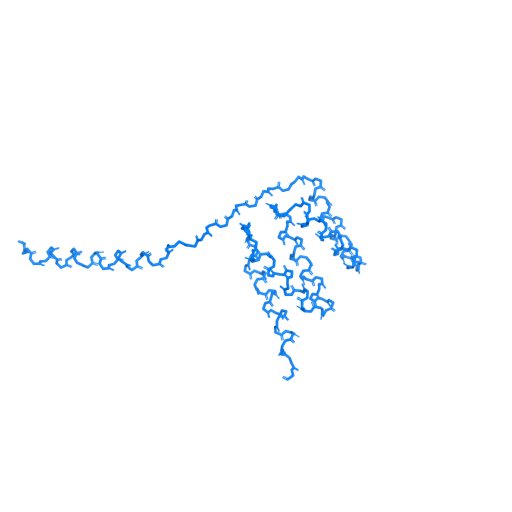8 N N . ILE A 1 85 ? -2.404 6.730 -2.395 1.00 98.25 85 ILE A N 1
ATOM 619 C CA . ILE A 1 85 ? -3.201 7.094 -3.575 1.00 98.25 85 ILE A CA 1
ATOM 620 C C . ILE A 1 85 ? -4.691 6.900 -3.284 1.00 98.25 85 ILE A C 1
ATOM 622 O O . ILE A 1 85 ? -5.489 7.813 -3.503 1.00 98.25 85 ILE A O 1
ATOM 626 N N . TYR A 1 86 ? -5.081 5.736 -2.762 1.00 98.19 86 TYR A N 1
ATOM 627 C CA . TYR A 1 86 ? -6.478 5.463 -2.431 1.00 98.19 86 TYR A CA 1
ATOM 628 C C . TYR A 1 86 ? -7.000 6.400 -1.339 1.00 98.19 86 TYR A C 1
ATOM 630 O O . TYR A 1 86 ? -8.115 6.909 -1.460 1.00 98.19 86 TYR A O 1
ATOM 638 N N . PHE A 1 87 ? -6.179 6.719 -0.332 1.00 97.38 87 PHE A N 1
ATOM 639 C CA . PHE A 1 87 ? -6.542 7.683 0.707 1.00 97.38 87 PHE A CA 1
ATOM 640 C C . PHE A 1 87 ? -6.870 9.055 0.108 1.00 97.38 87 PHE A C 1
ATOM 642 O O . PHE A 1 87 ? -7.906 9.645 0.414 1.00 97.38 87 PHE A O 1
ATOM 649 N N . GLN A 1 88 ? -6.008 9.551 -0.785 1.00 95.81 88 GLN A N 1
ATOM 650 C CA . GLN A 1 88 ? -6.202 10.828 -1.476 1.00 95.81 88 GLN A CA 1
ATOM 651 C C . GLN A 1 88 ? -7.449 10.816 -2.369 1.00 95.81 88 GLN A C 1
ATOM 653 O O . GLN A 1 88 ? -8.170 11.810 -2.431 1.00 95.81 88 GLN A O 1
ATOM 658 N N . LYS A 1 89 ? -7.756 9.676 -3.001 1.00 95.62 89 LYS A N 1
ATOM 659 C CA . LYS A 1 89 ? -8.986 9.469 -3.785 1.00 95.62 89 LYS A CA 1
ATOM 660 C C . LYS A 1 89 ? -10.251 9.322 -2.927 1.00 95.62 89 LYS A C 1
ATOM 662 O O . LYS A 1 89 ? -11.328 9.144 -3.488 1.00 95.62 89 LYS A O 1
ATOM 667 N N . ARG A 1 90 ? -10.142 9.405 -1.592 1.00 95.06 90 ARG A N 1
ATOM 668 C CA . ARG A 1 90 ? -11.217 9.122 -0.619 1.00 95.06 90 ARG A CA 1
ATOM 669 C C . ARG A 1 90 ? -11.754 7.691 -0.690 1.00 95.06 90 ARG A C 1
ATOM 671 O O . ARG A 1 90 ? -12.813 7.395 -0.146 1.00 95.06 90 ARG A O 1
ATOM 678 N N . ASP A 1 91 ? -11.000 6.799 -1.319 1.00 96.25 91 ASP A N 1
ATOM 679 C CA . ASP A 1 91 ? -11.271 5.371 -1.353 1.00 96.25 91 ASP A CA 1
ATOM 680 C C . ASP A 1 91 ? -10.654 4.729 -0.108 1.00 96.25 91 ASP A C 1
ATOM 682 O O . ASP A 1 91 ? -9.617 4.061 -0.132 1.00 96.25 91 ASP A O 1
ATOM 686 N N . PHE A 1 92 ? -11.257 5.034 1.038 1.00 96.56 92 PHE A N 1
ATOM 687 C CA . PHE A 1 92 ? -10.704 4.661 2.335 1.00 96.56 92 PHE A CA 1
ATOM 688 C C . PHE A 1 92 ? -10.707 3.147 2.561 1.00 96.56 92 PHE A C 1
ATOM 690 O O . PHE A 1 92 ? -9.847 2.636 3.277 1.00 96.56 92 PHE A O 1
ATOM 697 N N . ARG A 1 93 ? -11.612 2.418 1.894 1.00 96.06 93 ARG A N 1
ATOM 698 C CA . ARG A 1 93 ? -11.648 0.955 1.923 1.00 96.06 93 ARG A CA 1
ATOM 699 C C . ARG A 1 93 ? -10.390 0.368 1.287 1.00 96.06 93 ARG A C 1
ATOM 701 O O . ARG A 1 93 ? -9.663 -0.356 1.964 1.00 96.06 93 ARG A O 1
ATOM 708 N N . ASN A 1 94 ? -10.095 0.726 0.036 1.00 97.31 94 ASN A N 1
ATOM 709 C CA . ASN A 1 94 ? -8.898 0.228 -0.648 1.00 97.31 94 ASN A CA 1
ATOM 710 C C . ASN A 1 94 ? -7.609 0.774 -0.022 1.00 97.31 94 ASN A C 1
ATOM 712 O O . ASN A 1 94 ? -6.579 0.096 -0.017 1.00 97.31 94 ASN A O 1
ATOM 716 N N . SER A 1 95 ? -7.660 1.979 0.551 1.00 98.44 95 SER A N 1
ATOM 717 C CA . SER A 1 95 ? -6.547 2.544 1.314 1.00 98.44 95 SER A CA 1
ATOM 718 C C . SER A 1 95 ? -6.209 1.693 2.537 1.00 98.44 95 SER A C 1
ATOM 720 O O . SER A 1 95 ? -5.063 1.272 2.695 1.00 98.44 95 SER A O 1
ATOM 722 N N . TYR A 1 96 ? -7.219 1.363 3.348 1.00 97.81 96 TYR A N 1
ATOM 723 C CA . TYR A 1 96 ? -7.075 0.479 4.499 1.00 97.81 96 TYR A CA 1
ATOM 724 C C . TYR A 1 96 ? -6.500 -0.885 4.104 1.00 97.81 96 TYR A C 1
ATOM 726 O O . TYR A 1 96 ? -5.527 -1.332 4.706 1.00 97.81 96 TYR A O 1
ATOM 734 N N . GLU A 1 97 ? -7.065 -1.525 3.078 1.00 97.94 97 GLU A N 1
ATOM 735 C CA . GLU A 1 97 ? -6.609 -2.841 2.615 1.00 97.94 97 GLU A CA 1
ATOM 736 C C . GLU A 1 97 ? -5.152 -2.813 2.134 1.00 97.94 97 GLU A C 1
ATOM 738 O O . GLU A 1 97 ? -4.371 -3.708 2.462 1.00 97.94 97 GLU A O 1
ATOM 743 N N . SER A 1 98 ? -4.756 -1.756 1.420 1.00 98.38 98 SER A N 1
ATOM 744 C CA . SER A 1 98 ? -3.378 -1.597 0.941 1.00 98.38 98 SER A CA 1
ATOM 745 C C . SER A 1 98 ? -2.398 -1.454 2.105 1.00 98.38 98 SER A C 1
ATOM 747 O O . SER A 1 98 ? -1.390 -2.150 2.148 1.00 98.38 98 SER A O 1
ATOM 749 N N . TYR A 1 99 ? -2.714 -0.620 3.099 1.00 98.56 99 TYR A N 1
ATOM 750 C CA . TYR A 1 99 ? -1.869 -0.484 4.285 1.00 98.56 99 TYR A CA 1
ATOM 751 C C . TYR A 1 99 ? -1.805 -1.773 5.115 1.00 98.56 99 TYR A C 1
ATOM 753 O O . TYR A 1 99 ? -0.726 -2.193 5.528 1.00 98.56 99 TYR A O 1
ATOM 761 N N . MET A 1 100 ? -2.937 -2.453 5.312 1.00 98.00 100 MET A N 1
ATOM 762 C CA . MET A 1 100 ? -2.965 -3.733 6.025 1.00 98.00 100 MET A CA 1
ATOM 763 C C . MET A 1 100 ? -2.201 -4.837 5.293 1.00 98.00 100 MET A C 1
ATOM 765 O O . MET A 1 100 ? -1.726 -5.759 5.947 1.00 98.00 100 MET A O 1
ATOM 769 N N . SER A 1 101 ? -2.024 -4.742 3.974 1.00 97.81 101 SER A N 1
ATOM 770 C CA . SER A 1 101 ? -1.209 -5.700 3.215 1.00 97.81 101 SER A CA 1
ATOM 771 C C . SER A 1 101 ? 0.267 -5.667 3.633 1.00 97.81 101 SER A C 1
ATOM 773 O O . SER A 1 101 ? 0.906 -6.713 3.661 1.00 97.81 101 SER A O 1
ATOM 775 N N . VAL A 1 102 ? 0.792 -4.509 4.057 1.00 97.25 102 VAL A N 1
ATOM 776 C CA . VAL A 1 102 ? 2.146 -4.403 4.642 1.00 97.25 102 VAL A CA 1
ATOM 777 C C . VAL A 1 102 ? 2.208 -5.136 5.984 1.00 97.25 102 VAL A C 1
ATOM 779 O O . VAL A 1 102 ? 3.111 -5.928 6.241 1.00 97.25 102 VAL A O 1
ATOM 782 N N . VAL A 1 103 ? 1.211 -4.905 6.840 1.00 95.94 103 VAL A N 1
ATOM 783 C CA . VAL A 1 103 ? 1.157 -5.452 8.205 1.00 95.94 103 VAL A CA 1
ATOM 784 C C . VAL A 1 103 ? 0.916 -6.960 8.206 1.00 95.94 103 VAL A C 1
ATOM 786 O O . VAL A 1 103 ? 1.498 -7.674 9.018 1.00 95.94 103 VAL A O 1
ATOM 789 N N . ASN A 1 104 ? 0.087 -7.452 7.291 1.00 95.25 104 ASN A N 1
ATOM 790 C CA . ASN A 1 104 ? -0.280 -8.862 7.198 1.00 95.25 104 ASN A CA 1
ATOM 791 C C . ASN A 1 104 ? 0.703 -9.685 6.358 1.00 95.25 104 ASN A C 1
ATOM 793 O O . ASN A 1 104 ? 0.543 -10.899 6.270 1.00 95.25 104 ASN A O 1
ATOM 797 N N . SER A 1 105 ? 1.698 -9.047 5.737 1.00 94.31 105 SER A N 1
ATOM 798 C CA . SER A 1 105 ? 2.731 -9.756 4.990 1.00 94.31 105 SER A CA 1
ATOM 799 C C . SER A 1 105 ? 3.560 -10.655 5.910 1.00 94.31 105 SER A C 1
ATOM 801 O O . SER A 1 105 ? 3.929 -10.262 7.022 1.00 94.31 105 SER A O 1
ATOM 803 N N . ASP A 1 106 ? 3.924 -11.833 5.399 1.00 92.75 106 ASP A N 1
ATOM 804 C CA . ASP A 1 106 ? 4.903 -12.738 6.017 1.00 92.75 106 ASP A CA 1
ATOM 805 C C . ASP A 1 106 ? 6.334 -12.167 5.990 1.00 92.75 106 ASP A C 1
ATOM 807 O O . ASP A 1 106 ? 7.248 -12.717 6.615 1.00 92.75 106 ASP A O 1
ATOM 811 N N . VAL A 1 107 ? 6.536 -11.075 5.248 1.00 93.75 107 VAL A N 1
ATOM 812 C CA . VAL A 1 107 ? 7.797 -10.352 5.094 1.00 93.75 107 VAL A CA 1
ATOM 813 C C . VAL A 1 107 ? 7.786 -9.133 6.004 1.00 93.75 107 VAL A C 1
ATOM 815 O O . VAL A 1 107 ? 6.821 -8.371 6.045 1.00 93.75 107 VAL A O 1
ATOM 818 N N . PHE A 1 108 ? 8.867 -8.961 6.751 1.00 93.56 108 PHE A N 1
ATOM 819 C CA . PHE A 1 108 ? 9.076 -7.833 7.639 1.00 93.56 108 PHE A CA 1
ATOM 820 C C . PHE A 1 108 ? 9.193 -6.538 6.837 1.00 93.56 108 PHE A C 1
ATOM 822 O O . PHE A 1 108 ? 9.951 -6.472 5.869 1.00 93.56 108 PHE A O 1
ATOM 829 N N . SER A 1 109 ? 8.510 -5.493 7.300 1.00 94.00 109 SER A N 1
ATOM 830 C CA . SER A 1 109 ? 8.697 -4.136 6.794 1.00 94.00 109 SER A CA 1
ATOM 831 C C . SER A 1 109 ? 9.018 -3.176 7.943 1.00 94.00 109 SER A C 1
ATOM 833 O O . SER A 1 109 ? 8.310 -3.158 8.953 1.00 94.00 109 SER A O 1
ATOM 835 N N . PRO A 1 110 ? 10.027 -2.295 7.799 1.00 93.00 110 PRO A N 1
ATOM 836 C CA . PRO A 1 110 ? 10.258 -1.222 8.765 1.00 93.00 110 PRO A CA 1
ATOM 837 C C . PRO A 1 110 ? 9.113 -0.192 8.786 1.00 93.00 110 PRO A C 1
ATOM 839 O O . PRO A 1 110 ? 9.038 0.614 9.711 1.00 93.00 110 PRO A O 1
ATOM 842 N N . ARG A 1 111 ? 8.214 -0.215 7.790 1.00 94.88 111 ARG A N 1
ATOM 843 C CA . ARG A 1 111 ? 7.078 0.705 7.649 1.00 94.88 111 ARG A CA 1
ATOM 844 C C . ARG A 1 111 ? 5.784 0.175 8.274 1.00 94.88 111 ARG A C 1
ATOM 846 O O . ARG A 1 111 ? 4.749 0.814 8.122 1.00 94.88 111 ARG A O 1
ATOM 853 N N . GLU A 1 112 ? 5.800 -0.955 8.984 1.00 95.75 112 GLU A N 1
ATOM 854 C CA . GLU A 1 112 ? 4.594 -1.534 9.608 1.00 95.75 112 GLU A CA 1
ATOM 855 C C . GLU A 1 112 ? 3.857 -0.550 10.528 1.00 95.75 112 GLU A C 1
ATOM 857 O O . GLU A 1 112 ? 2.628 -0.483 10.506 1.00 95.75 112 GLU A O 1
ATOM 862 N N . ALA A 1 113 ? 4.591 0.258 11.299 1.00 96.31 113 ALA A N 1
ATOM 863 C CA . ALA A 1 113 ? 3.997 1.269 12.173 1.00 96.31 113 ALA A CA 1
ATOM 864 C C . ALA A 1 113 ? 3.297 2.385 11.374 1.00 96.31 113 ALA A C 1
ATOM 866 O O . ALA A 1 113 ? 2.164 2.761 11.687 1.00 96.31 113 ALA A O 1
ATOM 867 N N . ASP A 1 114 ? 3.937 2.874 10.310 1.00 97.81 114 ASP A N 1
ATOM 868 C CA . ASP A 1 114 ? 3.357 3.879 9.414 1.00 97.81 114 ASP A CA 1
ATOM 869 C C . ASP A 1 114 ? 2.154 3.320 8.647 1.00 97.81 114 ASP A C 1
ATOM 871 O O . ASP A 1 114 ? 1.156 4.017 8.455 1.00 97.81 114 ASP A O 1
ATOM 875 N N . ALA A 1 115 ? 2.220 2.049 8.245 1.00 98.12 115 ALA A N 1
ATOM 876 C CA . ALA A 1 115 ? 1.126 1.343 7.599 1.00 98.12 115 ALA A CA 1
ATOM 877 C C . ALA A 1 115 ? -0.075 1.214 8.543 1.00 98.12 115 ALA A C 1
ATOM 879 O O . ALA A 1 115 ? -1.185 1.582 8.168 1.00 98.12 115 ALA A O 1
ATOM 880 N N . LEU A 1 116 ? 0.130 0.795 9.796 1.00 98.06 116 LEU A N 1
ATOM 881 C CA . LEU A 1 116 ? -0.928 0.766 10.811 1.00 98.06 116 LEU A CA 1
ATOM 882 C C . LEU A 1 116 ? -1.545 2.148 11.033 1.00 98.06 116 LEU A C 1
ATOM 884 O O . LEU A 1 116 ? -2.767 2.271 11.118 1.00 98.06 116 LEU A O 1
ATOM 888 N N . LEU A 1 117 ? -0.725 3.198 11.076 1.00 98.19 117 LEU A N 1
ATOM 889 C CA . LEU A 1 117 ? -1.213 4.570 11.180 1.00 98.19 117 LEU A CA 1
ATOM 890 C C . LEU A 1 117 ? -2.057 4.968 9.958 1.00 98.19 117 LEU A C 1
ATOM 892 O O . LEU A 1 117 ? -3.118 5.575 10.112 1.00 98.19 117 LEU A O 1
ATOM 896 N N . GLY A 1 118 ? -1.610 4.632 8.747 1.00 97.69 118 GLY A N 1
ATOM 897 C CA . GLY A 1 118 ? -2.356 4.850 7.505 1.00 97.69 118 GLY A CA 1
ATOM 898 C C . GLY A 1 118 ? -3.685 4.091 7.481 1.00 97.69 118 GLY A C 1
ATOM 899 O O . GLY A 1 118 ? -4.729 4.665 7.161 1.00 97.69 118 GLY A O 1
ATOM 900 N N . ALA A 1 119 ? -3.674 2.827 7.902 1.00 97.69 119 ALA A N 1
ATOM 901 C CA . ALA A 1 119 ? -4.855 1.985 8.037 1.00 97.69 119 ALA A CA 1
ATOM 902 C C . ALA A 1 119 ? -5.844 2.571 9.057 1.00 97.69 119 ALA A C 1
ATOM 904 O O . ALA A 1 119 ? -7.026 2.720 8.749 1.00 97.69 119 ALA A O 1
ATOM 905 N N . ALA A 1 120 ? -5.365 2.984 10.232 1.00 96.69 120 ALA A N 1
ATOM 906 C CA . ALA A 1 120 ? -6.184 3.611 11.266 1.00 96.69 120 ALA A CA 1
ATOM 907 C C . ALA A 1 120 ? -6.838 4.909 10.767 1.00 96.69 120 ALA A C 1
ATOM 909 O O . ALA A 1 120 ? -8.044 5.096 10.927 1.00 96.69 120 ALA A O 1
ATOM 910 N N . LYS A 1 121 ? -6.074 5.778 10.089 1.00 96.81 121 LYS A N 1
ATOM 911 C CA . LYS A 1 121 ? -6.611 6.990 9.445 1.00 96.81 121 LYS A CA 1
ATOM 912 C C . LYS A 1 121 ? -7.685 6.646 8.414 1.00 96.81 121 LYS A C 1
ATOM 914 O O . LYS A 1 121 ? -8.709 7.317 8.356 1.00 96.81 121 LYS A O 1
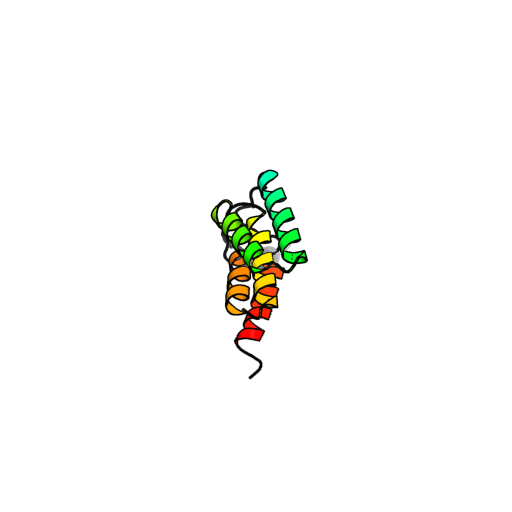ATOM 919 N N . SER A 1 122 ? -7.469 5.607 7.615 1.00 96.50 122 SER A N 1
ATOM 920 C CA . SER A 1 122 ? -8.424 5.161 6.595 1.00 96.50 122 SER A CA 1
ATOM 921 C C . SER A 1 122 ? -9.721 4.646 7.222 1.00 96.50 122 SER A C 1
ATOM 923 O O . SER A 1 122 ? -10.807 5.051 6.811 1.00 96.50 122 SER A O 1
ATOM 925 N N . LEU A 1 123 ? -9.635 3.832 8.277 1.00 93.88 123 LEU A N 1
ATOM 926 C CA . LEU A 1 123 ? -10.809 3.357 9.015 1.00 93.88 123 LEU A CA 1
ATOM 927 C C . LEU A 1 123 ? -11.581 4.498 9.671 1.00 93.88 123 LEU A C 1
ATOM 929 O O . LEU A 1 123 ? -12.801 4.541 9.539 1.00 93.88 123 LEU A O 1
ATOM 933 N N . ALA A 1 124 ? -10.887 5.448 10.304 1.00 94.75 124 ALA A N 1
ATOM 934 C CA . ALA A 1 124 ? -11.525 6.616 10.909 1.00 94.75 124 ALA A CA 1
ATOM 935 C C . ALA A 1 124 ? -12.365 7.384 9.878 1.00 94.75 124 ALA A C 1
ATOM 937 O O . ALA A 1 124 ? -13.498 7.760 10.147 1.00 94.75 124 ALA A O 1
ATOM 938 N N . ARG A 1 125 ? -11.852 7.531 8.650 1.00 92.44 125 ARG A N 1
ATOM 939 C CA . ARG A 1 125 ? -12.576 8.170 7.542 1.00 92.44 125 ARG A CA 1
ATOM 940 C C . ARG A 1 125 ? -13.666 7.294 6.909 1.00 92.44 125 ARG A C 1
ATOM 942 O O . ARG A 1 125 ? -14.503 7.841 6.199 1.00 92.44 125 ARG A O 1
ATOM 949 N N . THR A 1 126 ? -13.650 5.977 7.141 1.00 85.56 126 THR A N 1
ATOM 950 C CA . THR A 1 126 ? -14.657 5.016 6.646 1.00 85.56 126 THR A CA 1
ATOM 951 C C . THR A 1 126 ? -15.858 4.910 7.586 1.00 85.56 126 THR A C 1
ATOM 953 O O . THR A 1 126 ? -16.981 4.802 7.111 1.00 85.56 126 THR A O 1
ATOM 956 N N . GLY A 1 127 ? -15.625 4.903 8.903 1.00 75.38 127 GLY A N 1
ATOM 957 C CA . GLY A 1 127 ? -16.660 4.656 9.911 1.00 75.38 127 GLY A CA 1
ATOM 958 C C . GLY A 1 127 ? -17.075 5.866 10.746 1.00 75.38 127 GLY A C 1
ATOM 959 O O . GLY A 1 127 ? -17.945 5.711 11.598 1.00 75.38 127 GLY A O 1
ATOM 960 N N . SER A 1 128 ? -16.443 7.040 10.604 1.00 62.25 128 SER A N 1
ATOM 961 C CA . SER A 1 128 ? -16.689 8.156 11.532 1.00 62.25 128 SER A CA 1
ATOM 962 C C . SER A 1 128 ? -16.366 9.536 10.949 1.00 62.25 128 SER A C 1
ATOM 964 O O . SER A 1 128 ? -15.250 10.032 11.084 1.00 62.25 128 SER A O 1
ATOM 966 N N . TYR A 1 129 ? -17.381 10.171 10.359 1.00 51.16 129 TYR A N 1
ATOM 967 C CA . TYR A 1 129 ? -17.776 11.559 10.658 1.00 51.16 129 TYR A CA 1
ATOM 968 C C . TYR A 1 129 ? -19.303 11.724 10.463 1.00 51.16 129 TYR A C 1
ATOM 970 O O . TYR A 1 129 ? -19.737 12.747 9.937 1.00 51.16 129 TYR A O 1
ATOM 978 N N . ASP A 1 130 ? -20.087 10.726 10.891 1.00 41.03 130 ASP A N 1
ATOM 979 C CA . ASP A 1 130 ? -21.550 10.819 11.031 1.00 41.03 130 ASP A CA 1
ATOM 980 C C . ASP A 1 130 ? -21.906 10.785 12.524 1.00 41.03 130 ASP A C 1
ATOM 982 O O . ASP A 1 130 ? -21.320 9.933 13.238 1.00 41.03 130 ASP A O 1
#